Protein AF-A0A497GWP7-F1 (afdb_monomer)

Structure (mmCIF, N/CA/C/O backbone):
data_AF-A0A497GWP7-F1
#
_entry.id   AF-A0A497GWP7-F1
#
loop_
_atom_site.group_PDB
_atom_site.id
_atom_site.type_symbol
_atom_site.label_atom_id
_atom_site.label_alt_id
_atom_site.label_comp_id
_atom_site.label_asym_id
_atom_site.label_entity_id
_atom_site.label_seq_id
_atom_site.pdbx_PDB_ins_code
_atom_site.Cartn_x
_atom_site.Cartn_y
_atom_site.Cartn_z
_atom_site.occupancy
_atom_site.B_iso_or_equiv
_atom_site.auth_seq_id
_atom_site.auth_comp_id
_atom_site.auth_asym_id
_atom_site.auth_atom_id
_atom_site.pdbx_PDB_model_num
ATOM 1 N N . MET A 1 1 ? 16.310 -13.131 -20.002 1.00 50.12 1 MET A N 1
ATOM 2 C CA . MET A 1 1 ? 14.943 -12.581 -20.049 1.00 50.12 1 MET A CA 1
ATOM 3 C C . MET A 1 1 ? 14.665 -12.038 -18.664 1.0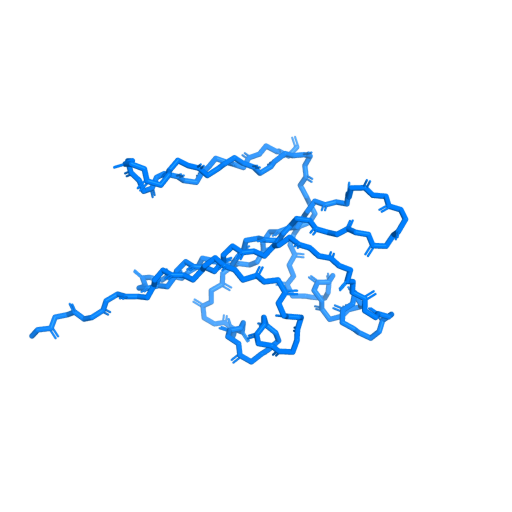0 50.12 1 MET A C 1
ATOM 5 O O . MET A 1 1 ? 14.734 -12.809 -17.716 1.00 50.12 1 MET A O 1
ATOM 9 N N . GLU A 1 2 ? 14.523 -10.725 -18.530 1.00 70.56 2 GLU A N 1
ATOM 10 C CA . GLU A 1 2 ? 14.241 -10.091 -17.240 1.00 70.56 2 GLU A CA 1
ATOM 11 C C . GLU A 1 2 ? 12.723 -9.933 -17.133 1.00 70.56 2 GLU A C 1
ATOM 13 O O . GLU A 1 2 ? 12.097 -9.366 -18.026 1.00 70.56 2 GLU A O 1
ATOM 18 N N . PHE A 1 3 ? 12.122 -10.524 -16.101 1.00 74.62 3 PHE A N 1
ATOM 19 C CA . PHE A 1 3 ? 10.683 -10.446 -15.863 1.00 74.62 3 PHE A CA 1
ATOM 20 C C . PHE A 1 3 ? 10.399 -9.347 -14.837 1.00 74.62 3 PHE A C 1
ATOM 22 O O . PHE A 1 3 ? 11.024 -9.317 -13.775 1.00 74.62 3 PHE A O 1
ATOM 29 N N . GLY A 1 4 ? 9.440 -8.473 -15.146 1.00 83.06 4 GLY A N 1
ATOM 30 C CA . GLY A 1 4 ? 8.881 -7.490 -14.218 1.00 83.06 4 GLY A CA 1
ATOM 31 C C . GLY A 1 4 ? 7.444 -7.849 -13.842 1.00 83.06 4 GLY A C 1
ATOM 32 O O . GLY A 1 4 ? 6.715 -8.416 -14.655 1.00 83.06 4 GLY A O 1
ATOM 33 N N . LEU A 1 5 ? 7.036 -7.529 -12.615 1.00 87.06 5 LEU A N 1
ATOM 34 C CA . LEU A 1 5 ? 5.662 -7.690 -12.139 1.00 87.06 5 LEU A CA 1
ATOM 35 C C . LEU A 1 5 ? 5.024 -6.315 -11.941 1.00 87.06 5 LEU A C 1
ATOM 37 O O . LEU A 1 5 ? 5.525 -5.506 -11.163 1.00 87.06 5 LEU A O 1
ATOM 41 N N . VAL A 1 6 ? 3.877 -6.091 -12.574 1.00 90.06 6 VAL A N 1
ATOM 42 C CA . VAL A 1 6 ? 2.983 -4.975 -12.258 1.00 90.06 6 VAL A CA 1
ATOM 43 C C . VAL A 1 6 ? 1.656 -5.572 -11.817 1.00 90.06 6 VAL A C 1
ATOM 45 O O . VAL A 1 6 ? 1.032 -6.321 -12.567 1.00 90.06 6 VAL A O 1
ATOM 48 N N . ALA A 1 7 ? 1.246 -5.278 -10.589 1.00 91.19 7 ALA A N 1
ATOM 49 C CA . ALA A 1 7 ? 0.022 -5.793 -9.996 1.00 91.19 7 ALA A CA 1
ATOM 50 C C . ALA A 1 7 ? -0.855 -4.624 -9.542 1.00 91.19 7 ALA A C 1
ATOM 52 O O . ALA A 1 7 ? -0.423 -3.803 -8.740 1.00 91.19 7 ALA A O 1
ATOM 53 N N . ASN A 1 8 ? -2.089 -4.559 -10.039 1.00 94.00 8 ASN A N 1
ATOM 54 C CA . ASN A 1 8 ? -3.123 -3.660 -9.537 1.00 94.00 8 ASN A CA 1
ATOM 55 C C . ASN A 1 8 ? -4.208 -4.524 -8.891 1.00 94.00 8 ASN A C 1
ATOM 57 O O . ASN A 1 8 ? -4.931 -5.237 -9.587 1.00 94.00 8 ASN A O 1
ATOM 61 N N . ILE A 1 9 ? -4.237 -4.539 -7.561 1.00 95.88 9 ILE A N 1
ATOM 62 C CA . ILE A 1 9 ? -4.970 -5.531 -6.775 1.00 95.88 9 ILE A CA 1
ATOM 63 C C . ILE A 1 9 ? -5.863 -4.869 -5.726 1.00 95.88 9 ILE A C 1
ATOM 65 O O . ILE A 1 9 ? -5.619 -3.761 -5.258 1.00 95.88 9 ILE A O 1
ATOM 69 N N . SER A 1 10 ? -6.910 -5.578 -5.323 1.00 96.44 10 SER A N 1
ATOM 70 C CA . SER A 1 10 ? -7.796 -5.187 -4.219 1.00 96.44 10 SER A CA 1
ATOM 71 C C . SER A 1 10 ? -7.866 -6.242 -3.115 1.00 96.44 10 SER A C 1
ATOM 73 O O . SER A 1 10 ? -8.485 -5.995 -2.081 1.00 96.44 10 SER A O 1
ATOM 75 N N . ASP A 1 11 ? -7.222 -7.394 -3.321 1.00 97.25 11 ASP A N 1
ATOM 76 C CA . ASP A 1 11 ? -7.101 -8.458 -2.332 1.00 97.25 11 ASP A CA 1
ATOM 77 C C . ASP A 1 11 ? -5.983 -8.108 -1.333 1.00 97.25 11 ASP A C 1
ATOM 79 O O . ASP A 1 11 ? -4.811 -8.012 -1.725 1.00 97.25 11 ASP A O 1
ATOM 83 N N . PRO A 1 12 ? -6.320 -7.887 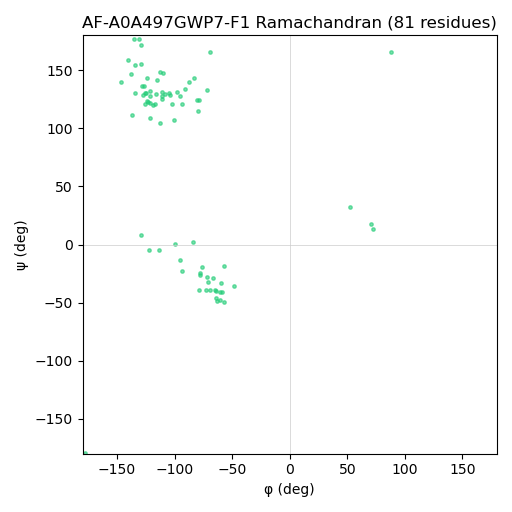-0.052 1.00 96.25 12 PRO A N 1
ATOM 84 C CA . PRO A 1 12 ? -5.336 -7.504 0.944 1.00 96.25 12 PRO A CA 1
ATOM 85 C C . PRO A 1 12 ? -4.398 -8.655 1.331 1.00 96.25 12 PRO A C 1
ATOM 87 O O . PRO A 1 12 ? -3.244 -8.390 1.662 1.00 96.25 12 PRO A O 1
ATOM 90 N N . GLU A 1 13 ? -4.826 -9.917 1.239 1.00 96.44 13 GLU A N 1
ATOM 91 C CA . GLU A 1 13 ? -3.951 -11.066 1.510 1.00 96.44 13 GLU A CA 1
ATOM 92 C C . GLU A 1 13 ? -2.883 -11.199 0.424 1.00 96.44 13 GLU A C 1
ATOM 94 O O . GLU A 1 13 ? -1.704 -11.431 0.708 1.00 96.44 13 GLU A O 1
ATOM 99 N N . LEU A 1 14 ? -3.263 -10.945 -0.830 1.00 96.06 14 LEU A N 1
ATOM 100 C CA . LEU A 1 14 ? -2.306 -10.903 -1.929 1.00 96.06 14 LEU A CA 1
ATOM 101 C C . LEU A 1 14 ? -1.295 -9.758 -1.759 1.00 96.06 14 LEU A C 1
ATOM 103 O O . LEU A 1 14 ? -0.105 -9.964 -1.990 1.00 96.06 14 LEU A O 1
ATOM 107 N N . LEU A 1 15 ? -1.725 -8.578 -1.294 1.00 96.50 15 LEU A N 1
ATOM 108 C CA . LEU A 1 15 ? -0.799 -7.496 -0.935 1.00 96.50 15 LEU A CA 1
ATOM 109 C C . LEU A 1 15 ? 0.208 -7.972 0.125 1.00 96.50 15 LEU A C 1
ATOM 111 O O . LEU A 1 15 ? 1.414 -7.820 -0.062 1.00 96.50 15 LEU A O 1
ATOM 115 N N . MET A 1 16 ? -0.273 -8.590 1.207 1.00 95.31 16 MET A N 1
ATOM 116 C CA . MET A 1 16 ? 0.573 -9.107 2.289 1.00 95.31 16 MET A CA 1
ATOM 117 C C . MET A 1 16 ? 1.583 -10.161 1.818 1.00 95.31 16 MET A C 1
ATOM 119 O O . MET A 1 16 ? 2.685 -10.240 2.370 1.00 95.31 16 MET A O 1
ATOM 123 N N . GLY A 1 17 ? 1.218 -10.966 0.819 1.00 94.06 17 GLY A N 1
ATOM 124 C CA . GLY A 1 17 ? 2.092 -11.970 0.216 1.00 94.06 17 GLY A CA 1
ATOM 125 C C . GLY A 1 17 ? 3.122 -11.401 -0.762 1.00 94.06 17 GLY A C 1
ATOM 126 O O . GLY A 1 17 ? 4.160 -12.024 -0.963 1.00 94.06 17 GLY A O 1
ATOM 127 N N . LEU A 1 18 ? 2.861 -10.237 -1.364 1.00 92.06 18 LEU A N 1
ATOM 128 C CA . LEU A 1 18 ? 3.751 -9.613 -2.353 1.00 92.06 18 LEU A CA 1
ATOM 129 C C . LEU A 1 18 ? 4.741 -8.610 -1.747 1.00 92.06 18 LEU A C 1
ATOM 131 O O . LEU A 1 18 ? 5.779 -8.332 -2.356 1.00 92.06 18 LEU A O 1
ATOM 135 N N . VAL A 1 19 ? 4.422 -8.056 -0.576 1.00 91.06 19 VAL A N 1
ATOM 136 C CA . VAL A 1 19 ? 5.289 -7.112 0.135 1.00 91.06 19 VAL A CA 1
ATOM 137 C C . VAL A 1 19 ? 6.399 -7.865 0.863 1.00 91.06 19 VAL A C 1
ATOM 139 O O . VAL A 1 19 ? 6.146 -8.733 1.701 1.00 91.06 19 VAL A O 1
ATOM 142 N N . HIS A 1 20 ? 7.641 -7.484 0.570 1.00 84.12 20 HIS A N 1
ATOM 143 C CA . HIS A 1 20 ? 8.847 -8.063 1.159 1.00 84.12 20 HIS A CA 1
ATOM 144 C C . HIS A 1 20 ? 9.894 -6.986 1.456 1.00 84.12 20 HIS A C 1
ATOM 146 O O . HIS A 1 20 ? 9.915 -5.947 0.792 1.00 84.12 20 HIS A O 1
ATOM 152 N N . ASP A 1 21 ? 10.821 -7.302 2.360 1.00 75.38 21 ASP A N 1
ATOM 153 C CA . ASP A 1 21 ? 11.826 -6.391 2.936 1.00 75.38 21 ASP A CA 1
ATOM 154 C C . ASP A 1 21 ? 12.750 -5.698 1.916 1.00 75.38 21 ASP A C 1
ATOM 156 O O . ASP A 1 21 ? 13.372 -4.687 2.221 1.00 75.38 21 ASP A O 1
ATOM 160 N N . ALA A 1 22 ? 12.851 -6.219 0.690 1.00 84.44 22 ALA A N 1
ATOM 161 C CA . ALA A 1 22 ? 13.712 -5.674 -0.364 1.00 84.44 22 ALA A CA 1
ATOM 162 C C . ALA A 1 22 ? 13.090 -4.509 -1.164 1.00 84.44 22 ALA A C 1
ATOM 164 O O . ALA A 1 22 ? 13.687 -4.053 -2.142 1.00 84.44 22 ALA A O 1
ATOM 165 N N . GLY A 1 23 ? 11.881 -4.066 -0.815 1.00 91.44 23 GLY A N 1
ATOM 166 C CA . GLY A 1 23 ? 11.218 -2.937 -1.468 1.00 91.44 23 GLY A CA 1
ATOM 167 C C . GLY A 1 23 ? 10.686 -1.924 -0.468 1.00 91.44 23 GLY A C 1
ATOM 168 O O . GLY A 1 23 ? 10.747 -2.129 0.740 1.00 91.44 23 GLY A O 1
ATOM 169 N N . THR A 1 24 ? 10.136 -0.838 -0.993 1.00 94.81 24 THR A N 1
ATOM 170 C CA . THR A 1 24 ? 9.590 0.254 -0.192 1.00 94.81 24 THR A CA 1
ATOM 171 C C . THR A 1 24 ? 8.080 0.280 -0.333 1.00 94.81 24 THR A C 1
ATOM 173 O O . THR A 1 24 ? 7.552 0.246 -1.447 1.00 94.81 24 THR A O 1
ATOM 176 N N . LEU A 1 25 ? 7.385 0.351 0.800 1.00 96.50 25 LEU A N 1
ATOM 177 C CA . LEU A 1 25 ? 5.939 0.507 0.856 1.00 96.50 25 LEU A CA 1
ATOM 178 C C . LEU A 1 25 ? 5.589 1.951 1.221 1.00 96.50 25 LEU A C 1
ATOM 180 O O . LEU A 1 25 ? 6.070 2.481 2.221 1.00 96.50 25 LEU A O 1
ATOM 184 N N . PHE A 1 26 ? 4.718 2.570 0.435 1.00 97.25 26 PHE A N 1
ATOM 185 C CA . PHE A 1 26 ? 4.087 3.847 0.747 1.00 97.25 26 PHE A CA 1
ATOM 186 C C . PHE A 1 26 ? 2.589 3.631 0.899 1.00 97.25 26 PHE A C 1
ATOM 188 O O . PHE A 1 26 ? 1.988 2.857 0.150 1.00 97.25 26 PHE A O 1
ATOM 195 N N . TYR A 1 27 ? 1.973 4.318 1.854 1.00 97.62 27 TYR A N 1
ATOM 196 C CA . TYR A 1 27 ? 0.538 4.221 2.062 1.00 97.62 27 TYR A CA 1
ATOM 197 C C . TYR A 1 27 ? -0.102 5.577 2.345 1.00 97.62 27 TYR A C 1
ATOM 199 O O . TYR A 1 27 ? 0.464 6.448 2.998 1.00 97.62 27 TYR A O 1
ATOM 207 N N . GLN A 1 28 ? -1.334 5.723 1.881 1.00 97.69 28 GLN A N 1
ATOM 208 C CA . GLN A 1 28 ? -2.193 6.874 2.099 1.00 97.69 28 GLN A CA 1
ATOM 209 C C . GLN A 1 28 ? -3.512 6.381 2.694 1.00 97.69 28 GLN A C 1
ATOM 211 O O . GLN A 1 28 ? -4.155 5.462 2.172 1.00 97.69 28 GLN A O 1
ATOM 216 N N . ARG A 1 29 ? -3.948 7.009 3.787 1.00 96.50 29 ARG A N 1
ATOM 217 C CA . ARG A 1 29 ? -5.259 6.733 4.384 1.00 96.50 29 ARG A CA 1
ATOM 218 C C . ARG A 1 29 ? -6.341 7.476 3.616 1.00 96.50 29 ARG A C 1
ATOM 220 O O . ARG A 1 29 ? -6.309 8.697 3.524 1.00 96.50 29 ARG A O 1
ATOM 227 N N . LEU A 1 30 ? -7.340 6.744 3.136 1.00 95.12 30 LEU A N 1
ATOM 228 C CA . LEU A 1 30 ? -8.512 7.315 2.462 1.00 95.12 30 LEU A CA 1
ATOM 229 C C . LEU A 1 30 ? -9.737 7.425 3.391 1.00 95.12 30 LEU A C 1
ATOM 231 O O . LEU A 1 30 ? -10.800 7.885 2.978 1.00 95.12 30 LEU A O 1
ATOM 235 N N . GLY A 1 31 ? -9.591 7.012 4.655 1.00 93.12 31 GLY A N 1
ATOM 236 C CA . GLY A 1 31 ? -10.652 7.009 5.664 1.00 93.12 31 GLY A CA 1
ATOM 237 C C . GLY A 1 31 ? -11.481 5.720 5.671 1.00 93.12 31 GLY A C 1
ATOM 238 O O . GLY A 1 31 ? -11.400 4.897 4.765 1.00 93.12 31 GLY A O 1
ATOM 239 N N . LYS A 1 32 ? -12.274 5.509 6.735 1.00 92.50 32 LYS A N 1
ATOM 240 C CA . LYS A 1 32 ? -13.129 4.311 6.926 1.00 92.50 32 LYS A CA 1
ATOM 241 C C . LYS A 1 32 ? -12.382 2.967 6.770 1.00 92.50 32 LYS A C 1
ATOM 243 O O . LYS A 1 32 ? -12.960 1.991 6.292 1.00 92.50 32 LYS A O 1
ATOM 248 N N . GLY A 1 33 ? -11.101 2.931 7.149 1.00 92.25 33 GLY A N 1
ATOM 249 C CA . GLY A 1 33 ? -10.235 1.753 7.011 1.00 92.25 33 GLY A CA 1
ATOM 250 C C . GLY A 1 33 ? -9.814 1.434 5.572 1.00 92.25 33 GLY A C 1
ATOM 251 O O . GLY A 1 33 ? -9.334 0.334 5.320 1.00 92.25 33 GLY A O 1
ATOM 252 N N . ILE A 1 34 ? -10.024 2.357 4.627 1.00 96.50 34 ILE A N 1
ATOM 253 C CA . ILE A 1 34 ? -9.588 2.234 3.235 1.00 96.50 34 ILE A CA 1
ATOM 254 C C . ILE A 1 34 ? -8.196 2.849 3.092 1.00 96.50 34 ILE A C 1
ATOM 256 O O . ILE A 1 34 ? -7.949 3.970 3.547 1.00 96.50 34 ILE A O 1
ATOM 260 N N . TYR A 1 35 ? -7.319 2.119 2.415 1.00 97.56 35 TYR A N 1
ATOM 261 C CA . TYR A 1 35 ? -5.942 2.502 2.145 1.00 97.56 35 TYR A CA 1
ATOM 262 C C . TYR A 1 35 ? -5.685 2.480 0.644 1.00 97.56 35 TYR A C 1
ATOM 264 O O . TYR A 1 35 ? -6.198 1.621 -0.076 1.00 97.56 35 TYR A O 1
ATOM 272 N N . ASN A 1 36 ? -4.886 3.438 0.194 1.00 97.19 36 ASN A N 1
ATOM 273 C CA . ASN A 1 36 ? -4.171 3.381 -1.069 1.00 97.19 36 ASN A CA 1
ATOM 274 C C . ASN A 1 36 ? -2.723 3.033 -0.726 1.00 97.19 36 ASN A C 1
ATOM 276 O O . ASN A 1 36 ? -2.107 3.728 0.079 1.00 97.19 36 ASN A O 1
ATOM 280 N N . VAL A 1 37 ? -2.215 1.929 -1.251 1.00 97.06 37 VAL A N 1
ATOM 281 C CA . VAL A 1 37 ? -0.885 1.408 -0.939 1.00 97.06 37 VAL A CA 1
ATOM 282 C C . VAL A 1 37 ? -0.153 1.195 -2.245 1.00 97.06 37 VAL A C 1
ATOM 284 O O . VAL A 1 37 ? -0.709 0.631 -3.186 1.00 97.06 37 VAL A O 1
ATOM 287 N N . ILE A 1 38 ? 1.108 1.600 -2.285 1.00 96.06 38 ILE A N 1
ATOM 288 C CA . ILE A 1 38 ? 2.013 1.157 -3.327 1.00 96.06 38 ILE A CA 1
ATOM 289 C C . ILE A 1 38 ? 3.248 0.526 -2.706 1.00 96.06 38 ILE A C 1
ATOM 291 O O . ILE A 1 38 ? 3.872 1.085 -1.807 1.00 96.06 38 ILE A O 1
ATOM 295 N N . TYR A 1 39 ? 3.592 -0.654 -3.194 1.00 95.31 39 TYR A N 1
ATOM 296 C CA . TYR A 1 39 ? 4.878 -1.275 -2.947 1.00 95.31 39 TYR A CA 1
ATOM 297 C C . TYR A 1 39 ? 5.695 -1.229 -4.229 1.00 95.31 39 TYR A C 1
ATOM 299 O O . TYR A 1 39 ? 5.222 -1.632 -5.295 1.00 95.31 39 TYR A O 1
ATOM 307 N N . PHE A 1 40 ? 6.922 -0.741 -4.112 1.00 90.69 40 PHE A N 1
ATOM 308 C CA . PHE A 1 40 ? 7.851 -0.635 -5.221 1.00 90.69 40 PHE A CA 1
ATOM 309 C C . PHE A 1 40 ? 9.177 -1.299 -4.856 1.00 90.69 40 PHE A C 1
ATOM 311 O O . PHE A 1 40 ? 9.788 -1.001 -3.829 1.00 90.69 40 PHE A O 1
ATOM 318 N N . SER A 1 41 ? 9.644 -2.190 -5.722 1.00 89.62 41 SER A N 1
ATOM 319 C CA . SER A 1 41 ? 10.995 -2.743 -5.696 1.00 89.62 41 SER A CA 1
ATOM 320 C C . SER A 1 41 ? 11.576 -2.751 -7.108 1.00 89.62 41 SER A C 1
ATOM 322 O O . SER A 1 41 ? 10.900 -2.396 -8.071 1.00 89.62 41 SER A O 1
ATOM 324 N N . ARG A 1 42 ? 12.838 -3.175 -7.251 1.00 84.81 42 ARG A N 1
ATOM 325 C CA . ARG A 1 42 ? 13.587 -3.117 -8.520 1.00 84.81 42 ARG A CA 1
ATOM 326 C C . ARG A 1 42 ? 12.823 -3.663 -9.734 1.00 84.81 42 ARG A C 1
ATOM 328 O O . ARG A 1 42 ? 12.992 -3.143 -10.828 1.00 84.81 42 ARG A O 1
ATOM 335 N N . THR A 1 43 ? 12.022 -4.710 -9.554 1.00 86.44 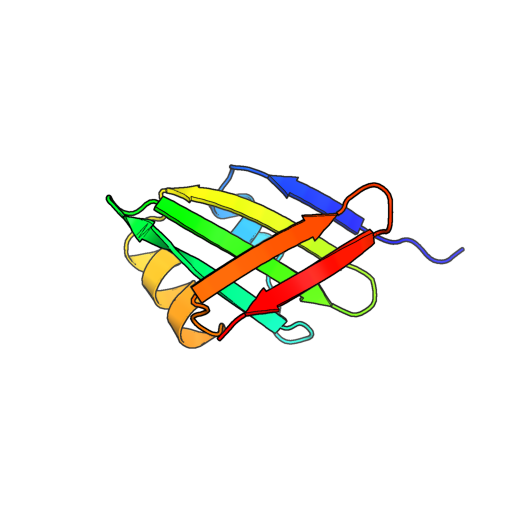43 THR A N 1
ATOM 336 C CA . THR A 1 43 ? 11.293 -5.372 -10.649 1.00 86.44 43 THR A CA 1
ATOM 337 C C . THR A 1 43 ? 9.802 -5.539 -10.367 1.00 86.44 43 THR A C 1
ATOM 339 O O . THR A 1 43 ? 9.119 -6.237 -11.118 1.00 86.44 43 THR A O 1
ATOM 342 N N . ARG A 1 44 ? 9.279 -4.951 -9.282 1.00 89.00 44 ARG A N 1
ATOM 343 C CA . ARG A 1 44 ? 7.884 -5.144 -8.868 1.00 89.00 44 ARG A CA 1
ATOM 344 C C . ARG A 1 44 ? 7.226 -3.830 -8.492 1.00 89.00 44 ARG A C 1
ATOM 346 O O . ARG A 1 44 ? 7.735 -3.105 -7.642 1.00 89.00 44 ARG A O 1
ATOM 353 N N . VAL A 1 45 ? 6.050 -3.595 -9.058 1.00 91.69 45 VAL A N 1
ATOM 354 C CA . VAL A 1 45 ? 5.133 -2.536 -8.641 1.00 91.69 45 VAL A CA 1
ATOM 355 C C . VAL A 1 45 ? 3.818 -3.185 -8.248 1.00 91.69 45 VAL A C 1
ATOM 357 O O . VAL A 1 45 ? 3.208 -3.892 -9.048 1.00 91.69 45 VAL A O 1
ATOM 360 N N . VAL A 1 46 ? 3.387 -2.965 -7.012 1.00 94.06 46 VAL A N 1
ATOM 361 C CA . VAL A 1 46 ? 2.108 -3.460 -6.500 1.00 94.06 46 VAL A CA 1
ATOM 362 C C . VAL A 1 46 ? 1.300 -2.261 -6.041 1.00 94.0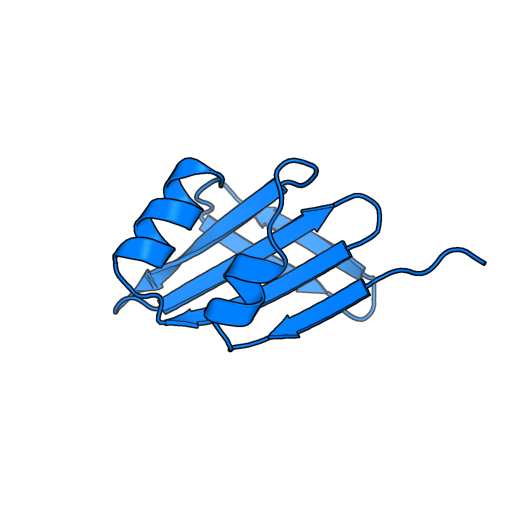6 46 VAL A C 1
ATOM 364 O O . VAL A 1 46 ? 1.634 -1.640 -5.038 1.00 94.06 46 VAL A O 1
ATOM 367 N N . ALA A 1 47 ? 0.251 -1.940 -6.783 1.00 95.38 47 ALA A N 1
ATOM 368 C CA . ALA A 1 47 ? -0.750 -0.958 -6.417 1.00 95.38 47 ALA A CA 1
ATOM 369 C C . ALA A 1 47 ? -1.924 -1.676 -5.751 1.00 95.38 47 ALA A C 1
ATOM 371 O O . ALA A 1 47 ? -2.474 -2.633 -6.300 1.00 95.38 47 ALA A O 1
ATOM 372 N N . PHE A 1 48 ? -2.313 -1.206 -4.574 1.00 97.25 48 PHE A N 1
ATOM 373 C CA . PHE A 1 48 ? -3.464 -1.705 -3.843 1.00 97.25 48 PHE A CA 1
ATOM 374 C C . PHE A 1 48 ? -4.378 -0.561 -3.435 1.00 97.25 48 PHE A C 1
ATOM 376 O O . PHE A 1 48 ? -3.934 0.454 -2.901 1.00 97.25 48 PHE A O 1
ATOM 383 N N . LYS A 1 49 ? -5.683 -0.761 -3.613 1.00 97.19 49 LYS A N 1
ATOM 384 C CA . LYS A 1 49 ? -6.699 0.130 -3.058 1.00 97.19 49 LYS A CA 1
ATOM 385 C C . LYS A 1 49 ? -7.836 -0.686 -2.475 1.00 97.19 49 LYS A C 1
ATOM 387 O O . LYS A 1 49 ? -8.599 -1.317 -3.203 1.00 97.19 49 LYS A O 1
ATOM 392 N N . GLY A 1 50 ? -7.970 -0.655 -1.157 1.00 97.62 50 GLY A N 1
ATOM 393 C CA . GLY A 1 50 ? -8.931 -1.514 -0.480 1.00 97.62 50 GLY A CA 1
ATOM 394 C C . GLY A 1 50 ? -8.984 -1.301 1.021 1.00 97.62 50 GLY A C 1
ATOM 395 O O . GLY A 1 50 ? -8.303 -0.441 1.580 1.00 97.62 50 GLY A O 1
ATOM 396 N N . LYS A 1 51 ? -9.848 -2.081 1.670 1.00 97.81 51 LYS A N 1
ATOM 397 C CA . LYS A 1 51 ? -9.924 -2.128 3.129 1.00 97.81 51 LYS A CA 1
ATOM 398 C C . LYS A 1 51 ? -8.870 -3.076 3.672 1.00 97.81 51 LYS A C 1
ATOM 400 O O . LYS A 1 51 ? -8.646 -4.131 3.088 1.00 97.81 51 LYS A O 1
ATOM 405 N N . LEU A 1 52 ? -8.297 -2.709 4.810 1.00 97.12 52 LEU A N 1
ATOM 406 C CA . LEU A 1 52 ? -7.390 -3.563 5.565 1.00 97.12 52 LEU A CA 1
ATOM 407 C C . LEU A 1 52 ? -8.031 -3.969 6.891 1.00 97.12 52 LEU A C 1
ATOM 409 O O . LEU A 1 52 ? -8.815 -3.217 7.480 1.00 97.12 52 LEU A O 1
ATOM 413 N N . THR A 1 53 ? -7.696 -5.168 7.359 1.00 96.81 53 THR A N 1
ATOM 414 C CA . THR A 1 53 ? -7.918 -5.553 8.755 1.00 96.81 53 THR A CA 1
ATOM 415 C C . THR A 1 53 ? -6.971 -4.761 9.662 1.00 96.81 53 THR A C 1
ATOM 417 O O . THR A 1 53 ? -6.001 -4.163 9.196 1.00 96.81 53 THR A O 1
ATOM 420 N N . LYS A 1 54 ? -7.224 -4.763 10.977 1.00 96.00 54 LYS A N 1
ATOM 421 C CA . LYS A 1 54 ? -6.337 -4.090 11.942 1.00 96.00 54 LYS A CA 1
ATOM 422 C C . LYS A 1 54 ? -4.909 -4.636 11.899 1.00 96.00 54 LYS A C 1
ATOM 424 O O . LYS A 1 54 ? -3.965 -3.861 11.929 1.00 96.00 54 LYS A O 1
ATOM 429 N N . GLU A 1 55 ? -4.766 -5.951 11.779 1.00 96.31 55 GLU A N 1
ATOM 430 C CA . GLU A 1 55 ? -3.463 -6.616 11.695 1.00 96.31 55 GLU A CA 1
ATOM 431 C C . GLU A 1 55 ? -2.700 -6.207 10.428 1.00 96.31 55 GLU A C 1
ATOM 433 O O . GLU A 1 55 ? -1.529 -5.836 10.484 1.00 96.31 55 GLU A O 1
ATOM 438 N N . GLN A 1 56 ? -3.378 -6.194 9.278 1.00 96.69 56 GLN A N 1
ATOM 439 C CA . GLN A 1 56 ? -2.784 -5.751 8.016 1.00 96.69 56 GLN A CA 1
ATOM 440 C C . GLN A 1 56 ? -2.414 -4.263 8.057 1.00 96.69 56 GLN A C 1
ATOM 442 O O . GLN A 1 56 ? -1.362 -3.874 7.554 1.00 96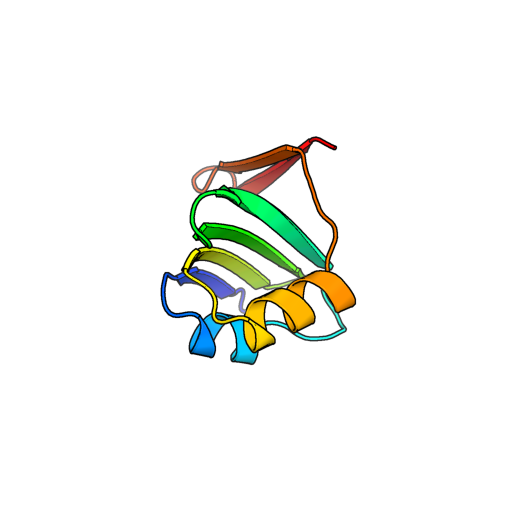.69 56 GLN A O 1
ATOM 447 N N . GLU A 1 57 ? -3.257 -3.429 8.675 1.00 96.56 57 GLU A N 1
ATOM 448 C CA . GLU A 1 57 ? -2.980 -2.012 8.908 1.00 96.56 57 GLU A CA 1
ATOM 449 C C . GLU A 1 57 ? -1.721 -1.823 9.769 1.00 96.56 57 GLU A C 1
ATOM 451 O O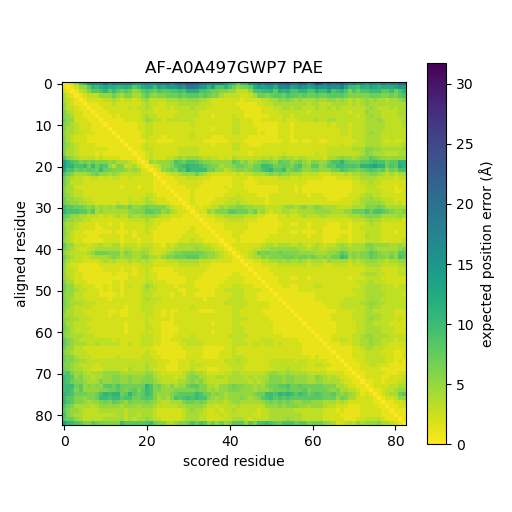 . GLU A 1 57 ? -0.855 -1.019 9.427 1.00 96.56 57 GLU A O 1
ATOM 456 N N . GLU A 1 58 ? -1.603 -2.547 10.880 1.00 96.25 58 GLU A N 1
ATOM 457 C CA . GLU A 1 58 ? -0.420 -2.508 11.746 1.00 96.25 58 GLU A CA 1
ATOM 458 C C . GLU A 1 58 ? 0.837 -2.951 10.998 1.00 96.25 58 GLU A C 1
ATOM 460 O O . GLU A 1 58 ? 1.879 -2.301 11.109 1.00 96.25 58 GLU A O 1
ATOM 465 N N . ARG A 1 59 ? 0.722 -3.990 10.166 1.00 95.12 59 ARG A N 1
ATOM 466 C CA . ARG A 1 59 ? 1.827 -4.467 9.338 1.00 95.12 59 ARG A CA 1
ATOM 467 C C . ARG A 1 59 ? 2.287 -3.424 8.323 1.00 95.12 59 ARG A C 1
ATOM 469 O O . ARG A 1 59 ? 3.481 -3.164 8.244 1.00 95.12 59 ARG A O 1
ATOM 476 N N . ILE A 1 60 ? 1.390 -2.797 7.558 1.00 95.44 60 ILE A N 1
ATOM 477 C CA . ILE A 1 60 ? 1.826 -1.791 6.570 1.00 95.44 60 ILE A CA 1
ATOM 478 C C . ILE A 1 60 ? 2.412 -0.539 7.231 1.00 95.44 60 ILE A C 1
ATOM 480 O O . ILE A 1 60 ? 3.291 0.093 6.654 1.00 95.44 60 ILE A O 1
ATOM 484 N N . LYS A 1 61 ? 1.969 -0.198 8.447 1.00 95.56 61 LYS A N 1
ATOM 485 C CA . LYS A 1 61 ? 2.535 0.909 9.228 1.00 95.56 61 LYS A CA 1
ATOM 486 C C . LYS A 1 61 ? 3.929 0.605 9.761 1.00 95.56 61 LYS A C 1
ATOM 488 O O . LYS A 1 61 ? 4.713 1.531 9.924 1.00 95.56 61 LYS A O 1
ATOM 493 N N . SER A 1 62 ? 4.225 -0.656 10.082 1.00 95.06 62 SER A N 1
ATOM 494 C CA . SER A 1 62 ? 5.533 -1.030 10.626 1.00 95.06 62 SER A CA 1
ATOM 495 C C . SER A 1 62 ? 6.621 -1.113 9.555 1.00 95.06 62 SER A C 1
ATOM 497 O O . SER A 1 62 ? 7.789 -0.913 9.873 1.00 95.06 62 SER A O 1
ATOM 499 N N . ILE A 1 63 ? 6.245 -1.375 8.298 1.00 93.94 63 ILE A N 1
ATOM 500 C CA . ILE A 1 63 ? 7.188 -1.569 7.180 1.00 93.94 63 ILE A CA 1
ATOM 501 C C . ILE A 1 63 ? 7.123 -0.478 6.105 1.00 93.94 63 ILE A C 1
ATOM 503 O O . ILE A 1 63 ? 7.888 -0.520 5.143 1.00 93.94 63 ILE A O 1
ATOM 507 N N . GLY A 1 64 ? 6.184 0.460 6.216 1.00 95.12 64 GLY A N 1
ATOM 508 C CA . GLY A 1 64 ? 5.908 1.453 5.186 1.00 95.12 64 GLY A CA 1
ATOM 509 C C . GLY A 1 64 ? 5.868 2.884 5.695 1.00 95.12 64 GLY A C 1
ATOM 510 O O . GLY A 1 64 ? 5.881 3.154 6.894 1.00 95.12 64 GLY A O 1
ATOM 511 N N . TYR A 1 65 ? 5.785 3.810 4.747 1.00 96.94 65 TYR A N 1
ATOM 512 C CA . TYR A 1 65 ? 5.762 5.245 5.001 1.00 96.94 65 TYR A CA 1
ATOM 513 C C . TYR A 1 65 ? 4.390 5.835 4.682 1.00 96.94 65 TYR A C 1
ATOM 515 O O . TYR A 1 65 ? 3.869 5.660 3.578 1.00 96.94 65 TYR A O 1
ATOM 523 N N . GLU A 1 66 ? 3.822 6.569 5.639 1.00 97.38 66 GLU A N 1
ATOM 524 C CA . GLU A 1 66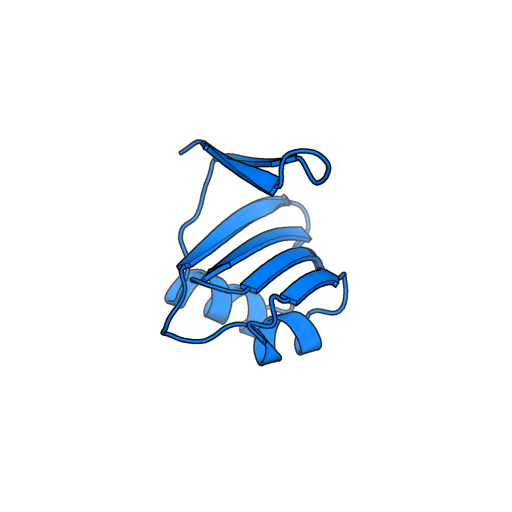 ? 2.606 7.348 5.405 1.00 97.38 66 GLU A CA 1
ATOM 525 C C . GLU A 1 66 ? 2.912 8.556 4.518 1.00 97.38 66 GLU A C 1
ATOM 527 O O . GLU A 1 66 ? 3.872 9.294 4.763 1.00 97.38 66 GLU A O 1
ATOM 532 N N . VAL A 1 67 ? 2.084 8.766 3.499 1.00 97.75 67 VAL A N 1
ATOM 533 C CA . VAL A 1 67 ? 2.226 9.851 2.524 1.00 97.75 67 VAL A CA 1
ATOM 534 C C . VAL A 1 67 ? 0.882 10.536 2.284 1.00 97.75 67 VAL A C 1
ATOM 536 O O . VAL A 1 67 ? -0.184 9.943 2.479 1.00 97.75 67 VAL A O 1
ATOM 539 N N . LYS A 1 68 ? 0.920 11.807 1.873 1.00 96.75 68 LYS A N 1
ATOM 540 C CA . LYS A 1 68 ? -0.284 12.614 1.624 1.00 96.75 68 LYS A CA 1
ATOM 541 C C . LYS A 1 68 ? -1.003 12.184 0.355 1.00 96.75 68 LYS A C 1
ATOM 543 O O . LYS A 1 68 ? -2.232 12.167 0.338 1.00 96.75 68 LYS A O 1
ATOM 548 N N . GLU A 1 69 ? -0.250 11.858 -0.692 1.00 95.94 69 GLU A N 1
ATOM 549 C CA . GLU A 1 69 ? -0.780 11.521 -2.012 1.00 95.94 69 GLU A CA 1
ATOM 550 C C . GLU A 1 69 ? 0.100 10.469 -2.696 1.00 95.94 69 GLU A C 1
ATOM 552 O O . GLU A 1 69 ? 1.329 10.525 -2.605 1.00 95.94 69 GLU A O 1
ATOM 557 N N . ILE A 1 70 ? -0.553 9.521 -3.374 1.00 95.62 70 ILE A N 1
ATOM 558 C CA . ILE A 1 70 ? 0.068 8.533 -4.259 1.00 95.62 70 ILE A CA 1
ATOM 559 C C . ILE A 1 70 ? -0.632 8.649 -5.610 1.00 95.62 70 ILE A C 1
ATOM 561 O O . ILE A 1 70 ? -1.843 8.415 -5.691 1.00 95.62 70 ILE A O 1
ATOM 565 N N . SER A 1 71 ? 0.140 8.941 -6.651 1.00 91.75 71 SER A N 1
ATOM 566 C CA . SER A 1 71 ? -0.326 8.975 -8.036 1.00 91.75 71 SER A CA 1
ATOM 567 C C . SER A 1 71 ? 0.492 7.992 -8.862 1.00 91.75 71 SER A C 1
ATOM 569 O O . SER A 1 71 ? 1.715 7.946 -8.755 1.00 91.75 71 SER A O 1
ATOM 571 N N . ILE A 1 72 ? -0.189 7.171 -9.660 1.00 86.75 72 ILE A N 1
ATOM 572 C CA . ILE A 1 72 ? 0.444 6.167 -10.516 1.00 86.75 72 ILE A CA 1
ATOM 573 C C . ILE A 1 72 ? -0.006 6.437 -11.940 1.00 86.75 72 ILE A C 1
ATOM 575 O O . ILE A 1 72 ? -1.205 6.431 -12.224 1.00 86.75 72 ILE A O 1
ATOM 579 N N . ASP A 1 73 ? 0.962 6.647 -12.815 1.00 86.94 73 ASP A N 1
ATOM 580 C CA . ASP A 1 73 ? 0.754 6.695 -14.249 1.00 86.94 73 ASP A CA 1
ATOM 581 C C . ASP A 1 73 ? 1.183 5.347 -14.835 1.00 86.94 73 ASP A C 1
ATOM 583 O O . ASP A 1 73 ? 2.367 5.009 -14.886 1.00 86.94 73 ASP A O 1
ATOM 587 N N . PHE A 1 74 ? 0.198 4.543 -15.234 1.00 76.19 74 PHE A N 1
ATOM 588 C CA . PHE A 1 74 ? 0.443 3.221 -15.807 1.00 76.19 74 PHE A CA 1
ATOM 589 C C . PHE A 1 74 ? 0.932 3.277 -17.260 1.00 76.19 74 PHE A C 1
ATOM 591 O O . PHE A 1 74 ? 1.529 2.300 -17.710 1.00 76.19 74 PHE A O 1
ATOM 598 N N . ASP A 1 75 ? 0.726 4.390 -17.969 1.00 82.06 75 ASP A N 1
ATOM 599 C CA . ASP A 1 75 ? 1.183 4.558 -19.351 1.00 82.06 75 ASP A CA 1
ATOM 600 C C . ASP A 1 75 ? 2.683 4.880 -19.387 1.00 82.06 75 ASP A C 1
ATOM 602 O O . ASP A 1 75 ? 3.418 4.364 -20.232 1.00 82.06 75 ASP A O 1
ATOM 606 N N . THR A 1 76 ? 3.161 5.695 -18.438 1.00 81.06 76 THR A N 1
ATOM 607 C CA . THR A 1 76 ? 4.591 6.041 -18.308 1.00 81.06 76 THR A CA 1
ATOM 608 C C . THR A 1 76 ? 5.353 5.165 -17.314 1.00 81.06 76 THR A C 1
ATOM 610 O O . THR A 1 76 ? 6.585 5.178 -17.297 1.00 81.06 76 THR A O 1
ATOM 613 N N . GLY A 1 77 ? 4.645 4.398 -16.481 1.00 75.38 77 GLY A N 1
ATOM 614 C CA . GLY A 1 77 ? 5.231 3.602 -15.401 1.00 75.38 77 GLY A CA 1
ATOM 615 C C . GLY A 1 77 ? 5.769 4.447 -14.242 1.00 75.38 77 GLY A C 1
ATOM 616 O O . GLY A 1 77 ? 6.584 3.959 -13.456 1.00 75.38 77 GLY A O 1
ATOM 617 N N . MET A 1 78 ? 5.355 5.713 -14.140 1.00 84.38 78 MET A N 1
ATOM 618 C CA . MET A 1 78 ? 5.799 6.620 -13.087 1.00 84.38 78 MET A CA 1
ATOM 619 C C . MET A 1 78 ? 4.922 6.515 -11.841 1.00 84.38 78 MET A C 1
ATOM 621 O O . MET A 1 78 ? 3.696 6.431 -11.904 1.00 84.38 78 MET A O 1
ATOM 625 N N . VAL A 1 79 ? 5.580 6.572 -10.686 1.00 87.44 79 VAL A N 1
ATOM 626 C CA . VAL A 1 79 ? 4.939 6.674 -9.376 1.00 87.44 79 VAL A CA 1
ATOM 627 C C . VAL A 1 79 ? 5.362 7.999 -8.763 1.00 87.44 79 VAL A C 1
ATOM 629 O O . VAL A 1 79 ? 6.551 8.237 -8.553 1.00 87.44 79 VAL A O 1
ATOM 632 N N . GLU A 1 80 ? 4.389 8.846 -8.452 1.00 92.19 80 GLU A N 1
ATOM 633 C CA . GLU A 1 80 ? 4.593 10.096 -7.732 1.00 92.19 80 GLU A CA 1
ATOM 634 C C . GLU A 1 80 ? 4.101 9.948 -6.290 1.00 92.19 80 GLU A C 1
ATOM 636 O O . GLU A 1 80 ? 2.983 9.497 -6.028 1.00 92.19 80 GLU A O 1
ATOM 641 N N . ILE A 1 81 ? 4.957 10.351 -5.352 1.00 94.50 81 ILE A N 1
ATOM 642 C CA . ILE A 1 81 ? 4.693 10.334 -3.917 1.00 94.50 81 ILE A CA 1
ATOM 643 C C . ILE A 1 81 ? 4.835 11.758 -3.386 1.00 94.50 81 ILE A C 1
ATOM 645 O O . ILE A 1 81 ? 5.878 12.386 -3.578 1.00 94.50 81 ILE A O 1
ATOM 649 N N . LYS A 1 82 ? 3.819 12.253 -2.670 1.00 94.75 82 LYS A N 1
ATOM 650 C CA . LYS A 1 82 ? 3.889 13.541 -1.961 1.00 94.75 82 LYS A CA 1
ATOM 651 C C . LYS A 1 82 ? 3.761 13.326 -0.460 1.00 94.75 82 LYS A C 1
ATOM 653 O O . LYS A 1 82 ? 2.818 12.675 -0.009 1.00 94.75 82 LYS A O 1
ATOM 658 N N . GLN A 1 83 ? 4.687 13.899 0.309 1.00 87.19 83 GLN A N 1
ATOM 659 C CA . GLN A 1 83 ? 4.741 13.796 1.772 1.00 87.19 83 GLN A CA 1
ATOM 660 C C . GLN A 1 83 ? 4.411 15.114 2.472 1.00 87.19 83 GLN A C 1
ATOM 662 O O . GLN A 1 83 ? 4.619 16.217 1.922 1.00 87.19 83 GLN A O 1
#

Sequence (83 aa):
MEFGLVANISDPELLMGLVHDAGTLFYQRLGKGIYNVIYFSRTRVVAFKGKLTKEQEERIKSIGYEVKEISIDFDTGMVEIKQ

pLDDT: mean 91.75, std 7.72, range [50.12, 97.81]

Mean predicted aligned error: 3.39 Å

Secondary structure (DSSP, 8-state):
----EEEEE--HHHHHHH--TTSEEEEEEEETTEEEEEEEETTEEEEEEEE--HHHHHHHHHHEEE-SEEEEETTTTEEEEE-

Nearest PDB structures (foldseek):
  8eug-assembly1_k  TM=6.474E-01  e=1.598E-02  Schizosaccharomyces pombe
  8sdw-assembly1_A  TM=4.476E-01  e=3.829E-01  Homo sapiens
  5uf8-assembly4_D  TM=3.722E-01  e=2.432E-01  Candida albicans SC5314
  5lhv-assembly1_D  TM=3.869E-01  e=2.595E-01  Vibrio cholerae
  2hn9-assembly1_E  TM=3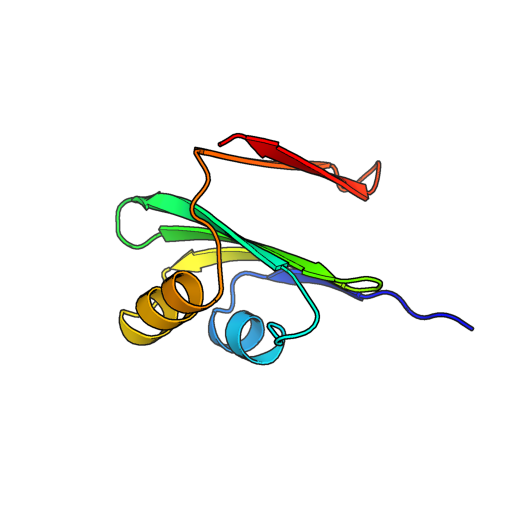.699E-01  e=2.432E-01  Salmonella enterica subsp. enterica serovar Typhimurium str. LT2

Solvent-accessible surface area (backbone atoms only — not comparable to full-atom values): 4890 Å² total; per-residue (Å²): 137,90,81,70,47,81,42,83,45,60,56,56,66,57,49,62,71,70,63,55,92,86,39,50,35,39,34,27,82,72,54,98,57,27,36,42,36,39,38,42,38,99,49,36,39,38,41,36,55,36,65,55,55,72,68,56,46,53,51,49,60,75,68,31,43,81,34,77,42,81,47,76,41,81,91,81,69,45,75,48,78,42,118

Foldseek 3Di:
DDAAEEEEDADLVVVVVPDDLQWAKEWEDPDPQWIFIWIDHPRYIHTYTYHDDPVSVVVCVVRYHYFHDWDADPVVRDIDTHD

Radius of gyration: 12.13 Å; Cα contact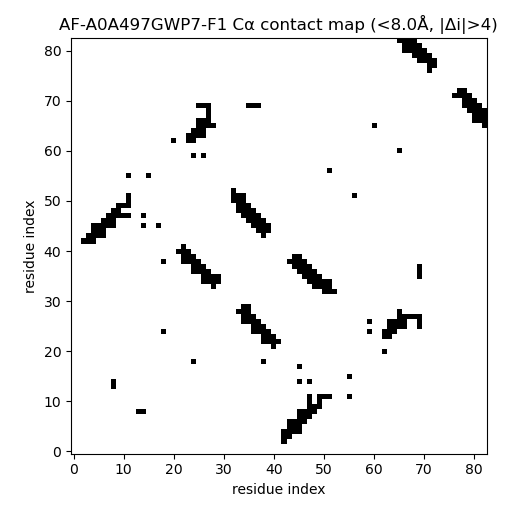s (8 Å, |Δi|>4): 149; chains: 1; bounding box: 28×26×32 Å